Protein AF-A0A3P6DIS2-F1 (afdb_monomer_lite)

pLDDT: mean 79.77, std 12.48, range [53.72, 96.5]

Structure (mmCIF, N/CA/C/O backbone):
data_AF-A0A3P6DIS2-F1
#
_entry.id   AF-A0A3P6DIS2-F1
#
loop_
_atom_site.group_PDB
_atom_site.id
_ato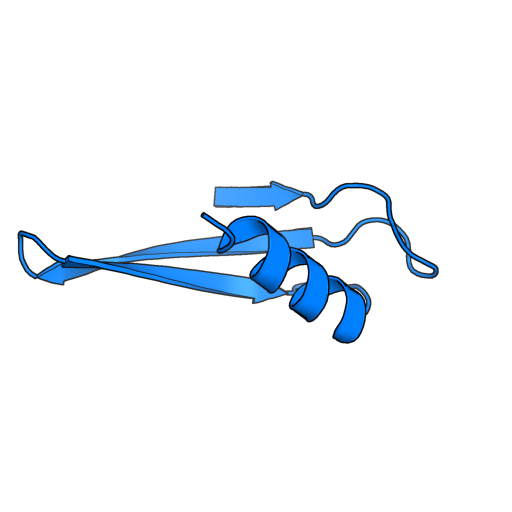m_site.type_symbol
_atom_site.label_atom_id
_atom_site.label_alt_id
_atom_site.label_comp_id
_atom_site.label_asym_id
_atom_site.label_entity_id
_atom_site.label_seq_id
_atom_site.pdbx_PDB_ins_code
_atom_site.Cartn_x
_atom_site.Cartn_y
_atom_site.Cartn_z
_atom_site.occupancy
_atom_site.B_iso_or_equiv
_atom_site.auth_seq_id
_atom_site.auth_comp_id
_atom_site.auth_asym_id
_atom_site.auth_atom_id
_atom_site.pdbx_PDB_model_num
ATOM 1 N N . MET A 1 1 ? -9.563 8.371 -4.650 1.00 57.69 1 MET A N 1
ATOM 2 C CA . MET A 1 1 ? -8.667 9.547 -4.831 1.00 57.69 1 MET A CA 1
ATOM 3 C C . MET A 1 1 ? -7.569 9.183 -5.831 1.00 57.69 1 MET A C 1
ATOM 5 O O . MET A 1 1 ? -7.305 7.999 -6.008 1.00 57.69 1 MET A O 1
ATOM 9 N N . LYS A 1 2 ? -6.937 10.155 -6.506 1.00 60.03 2 LYS A N 1
ATOM 10 C CA . LYS A 1 2 ? -5.790 9.894 -7.396 1.00 60.03 2 LYS A CA 1
ATOM 11 C C . LYS A 1 2 ? -4.518 10.414 -6.738 1.00 60.03 2 LYS A C 1
ATOM 13 O O . LYS A 1 2 ? -4.407 11.613 -6.502 1.00 60.03 2 LYS A O 1
ATOM 18 N N . LEU A 1 3 ? -3.587 9.514 -6.445 1.00 67.12 3 LEU A N 1
ATOM 19 C CA . LEU A 1 3 ? -2.281 9.855 -5.896 1.00 67.12 3 LEU A CA 1
ATOM 20 C C . LEU A 1 3 ? -1.264 9.831 -7.038 1.00 67.12 3 LEU A C 1
ATOM 22 O O . LEU A 1 3 ? -1.158 8.862 -7.793 1.00 67.12 3 LEU A O 1
ATOM 26 N N . LEU A 1 4 ? -0.536 10.927 -7.203 1.00 60.78 4 LEU A N 1
ATOM 27 C CA . LEU A 1 4 ? 0.550 11.003 -8.169 1.00 60.78 4 LEU A CA 1
ATOM 28 C C . LEU A 1 4 ? 1.844 10.710 -7.417 1.00 60.78 4 LEU A C 1
ATOM 30 O O . LEU A 1 4 ? 2.199 11.453 -6.505 1.00 60.78 4 LEU A O 1
ATOM 34 N N . GLY A 1 5 ? 2.525 9.621 -7.777 1.00 61.31 5 GLY A N 1
ATOM 35 C CA . GLY A 1 5 ? 3.882 9.389 -7.297 1.00 61.31 5 GLY A CA 1
ATOM 36 C C . GLY A 1 5 ? 4.820 10.503 -7.768 1.00 61.31 5 GLY A C 1
ATOM 37 O O . GLY A 1 5 ? 4.576 11.144 -8.798 1.00 61.31 5 GLY A O 1
ATOM 38 N N . GLU A 1 6 ? 5.901 10.723 -7.020 1.00 59.97 6 GLU A N 1
ATOM 39 C CA . GLU A 1 6 ? 6.998 11.602 -7.430 1.00 59.97 6 GLU A CA 1
ATOM 40 C C . GLU A 1 6 ? 7.479 11.235 -8.847 1.00 59.97 6 GLU A C 1
ATOM 42 O O . GLU A 1 6 ? 7.362 10.087 -9.283 1.00 59.97 6 GLU A O 1
ATOM 47 N N . LYS A 1 7 ? 7.997 12.209 -9.606 1.00 59.28 7 LYS A N 1
ATOM 48 C CA . LYS A 1 7 ? 8.561 11.988 -10.953 1.00 59.28 7 LYS A CA 1
ATOM 49 C C . LYS A 1 7 ? 9.886 11.208 -10.842 1.00 59.28 7 LYS A C 1
ATOM 51 O O . LYS A 1 7 ? 10.955 11.749 -11.095 1.00 59.28 7 LYS A O 1
ATOM 56 N N . SER A 1 8 ? 9.841 9.944 -10.446 1.00 57.66 8 SER A N 1
ATOM 57 C CA . SER A 1 8 ? 11.024 9.114 -10.219 1.00 57.66 8 SER A CA 1
ATOM 58 C C . SER A 1 8 ? 10.950 7.857 -11.080 1.00 57.66 8 SER A C 1
ATOM 60 O O . SER A 1 8 ? 10.509 6.800 -10.639 1.00 57.66 8 SER A O 1
ATOM 62 N N . GLY A 1 9 ? 11.374 7.978 -12.3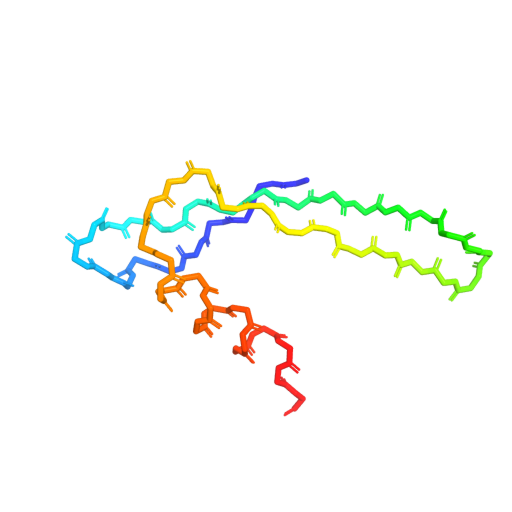45 1.00 60.94 9 GLY A N 1
ATOM 63 C CA . GLY A 1 9 ? 11.386 6.824 -13.237 1.00 60.94 9 GLY A CA 1
ATOM 64 C C . GLY A 1 9 ? 11.713 7.072 -14.705 1.00 60.94 9 GLY A C 1
ATOM 65 O O . GLY A 1 9 ? 11.528 8.171 -15.232 1.00 60.94 9 GLY A O 1
ATOM 66 N N . ARG A 1 10 ? 12.135 6.007 -15.405 1.00 63.84 10 ARG A N 1
ATOM 67 C CA . ARG A 1 10 ? 12.437 6.028 -16.857 1.00 63.84 10 ARG A CA 1
ATOM 68 C C . ARG A 1 10 ? 11.176 6.239 -17.709 1.00 63.84 10 ARG A C 1
ATOM 70 O O . ARG A 1 10 ? 11.276 6.657 -18.859 1.00 63.84 10 ARG A O 1
ATOM 77 N N . LYS A 1 11 ? 9.994 5.949 -17.150 1.00 66.00 11 LYS A N 1
ATOM 78 C CA . LYS A 1 11 ? 8.679 6.085 -17.806 1.00 66.00 11 LYS A CA 1
ATOM 79 C C . LYS A 1 11 ? 7.868 7.305 -17.339 1.00 66.00 11 LYS A C 1
ATOM 81 O O . LYS A 1 11 ? 6.711 7.438 -17.731 1.00 66.00 11 LYS A O 1
ATOM 86 N N . GLY A 1 12 ? 8.467 8.217 -16.568 1.00 68.69 12 GLY A N 1
ATOM 87 C CA . GLY A 1 12 ? 7.807 9.439 -16.101 1.00 68.69 12 GLY A CA 1
ATOM 88 C C . GLY A 1 12 ? 7.003 9.240 -14.814 1.00 68.69 12 GLY A C 1
ATOM 89 O O . GLY A 1 12 ? 7.381 8.445 -13.965 1.00 68.69 12 GLY A O 1
ATOM 90 N N . GLN A 1 13 ? 5.921 10.007 -14.638 1.00 70.12 13 GLN A N 1
ATOM 91 C CA . GLN A 1 13 ? 5.083 9.927 -13.434 1.00 70.12 13 GLN A CA 1
ATOM 92 C C . GLN A 1 13 ? 4.478 8.528 -13.269 1.00 70.12 13 GLN A C 1
ATOM 94 O O . GLN A 1 13 ? 4.045 7.923 -14.252 1.00 70.12 13 GLN A O 1
ATOM 99 N N . LEU A 1 14 ? 4.383 8.064 -12.020 1.00 77.19 14 LEU A N 1
ATOM 100 C CA . LEU A 1 14 ? 3.687 6.836 -11.639 1.00 77.19 14 LEU A CA 1
ATOM 101 C C . LEU A 1 14 ? 2.271 7.176 -11.125 1.00 77.19 14 LEU A C 1
ATOM 103 O O . LEU A 1 14 ? 2.096 7.465 -9.939 1.00 77.19 14 LEU A O 1
ATOM 107 N N . PRO A 1 15 ? 1.242 7.189 -11.991 1.00 78.44 15 PRO A N 1
ATOM 108 C CA . PRO A 1 15 ? -0.127 7.460 -11.572 1.00 78.44 15 PRO A CA 1
ATOM 109 C C . PRO A 1 15 ? -0.741 6.254 -10.847 1.00 78.44 15 PRO A C 1
ATOM 111 O O . PRO A 1 15 ? -0.955 5.190 -11.449 1.00 78.44 15 PRO A O 1
ATOM 114 N N . VAL A 1 16 ? -1.094 6.460 -9.577 1.00 83.75 16 VAL A N 1
ATOM 115 C CA . VAL A 1 16 ? -1.750 5.475 -8.711 1.00 83.75 16 VAL A CA 1
ATOM 116 C C . VAL A 1 16 ? -3.175 5.934 -8.394 1.00 83.75 16 VAL A C 1
ATOM 118 O O . VAL A 1 16 ? -3.430 7.098 -8.080 1.00 83.75 16 VAL A O 1
ATOM 121 N N . THR A 1 17 ? -4.125 5.012 -8.475 1.00 86.50 17 THR A N 1
ATOM 122 C CA . THR A 1 17 ? -5.501 5.226 -8.017 1.00 86.50 17 THR A CA 1
ATOM 123 C C . THR A 1 17 ? -5.700 4.471 -6.715 1.00 86.50 17 THR A C 1
ATOM 125 O O . THR A 1 17 ? -5.255 3.328 -6.605 1.00 86.50 17 THR A O 1
ATOM 128 N N . THR A 1 18 ? -6.365 5.098 -5.746 1.00 89.00 18 THR A N 1
ATOM 129 C CA . THR A 1 18 ? -6.686 4.467 -4.465 1.00 89.00 18 THR A CA 1
ATOM 130 C C . THR A 1 18 ? -8.179 4.476 -4.181 1.00 89.00 18 THR A C 1
ATOM 132 O O . THR A 1 18 ? -8.872 5.482 -4.405 1.00 89.00 18 THR A O 1
ATOM 135 N N . GLU A 1 19 ? -8.648 3.346 -3.663 1.00 90.62 19 GLU A N 1
ATOM 136 C CA . GLU A 1 19 ? -10.028 3.097 -3.251 1.00 90.62 19 GLU A CA 1
ATOM 137 C C . GLU A 1 19 ? -10.016 2.584 -1.809 1.00 90.62 19 GLU A C 1
ATOM 139 O O . GLU A 1 19 ? -9.190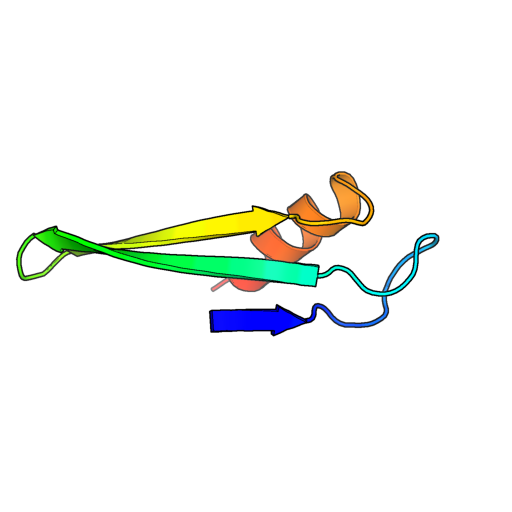 1.748 -1.444 1.00 90.62 19 GLU A O 1
ATOM 144 N N . VAL A 1 20 ? -10.889 3.137 -0.967 1.00 92.19 20 VAL A N 1
ATOM 145 C CA . VAL A 1 20 ? -10.986 2.781 0.453 1.00 92.19 20 VAL A CA 1
ATOM 146 C C . VAL A 1 20 ? -12.306 2.064 0.668 1.00 92.19 20 VAL A C 1
ATOM 148 O O . VAL A 1 20 ? -13.359 2.581 0.301 1.00 92.19 20 VAL A O 1
ATOM 151 N N . PHE A 1 21 ? -12.239 0.894 1.287 1.00 94.19 21 PHE A N 1
ATOM 152 C CA . PHE A 1 21 ? -13.381 0.050 1.596 1.00 94.19 21 PHE A CA 1
ATOM 153 C C . PHE A 1 21 ? -13.463 -0.137 3.105 1.00 94.19 21 PHE A C 1
ATOM 155 O O . PHE A 1 21 ? -12.476 -0.491 3.748 1.00 94.19 21 PHE A O 1
ATOM 162 N N . GLN A 1 22 ? -14.640 0.079 3.680 1.00 96.50 22 GLN A N 1
ATOM 163 C CA . GLN A 1 22 ? -14.898 -0.302 5.061 1.00 96.50 22 GLN A CA 1
ATOM 164 C C . GLN A 1 22 ? -15.239 -1.793 5.090 1.00 96.50 22 GLN A C 1
ATOM 166 O O . GLN A 1 22 ? -16.250 -2.207 4.528 1.00 96.50 22 GLN A O 1
ATOM 171 N N . VAL A 1 23 ? -14.377 -2.600 5.707 1.00 95.62 23 VAL A N 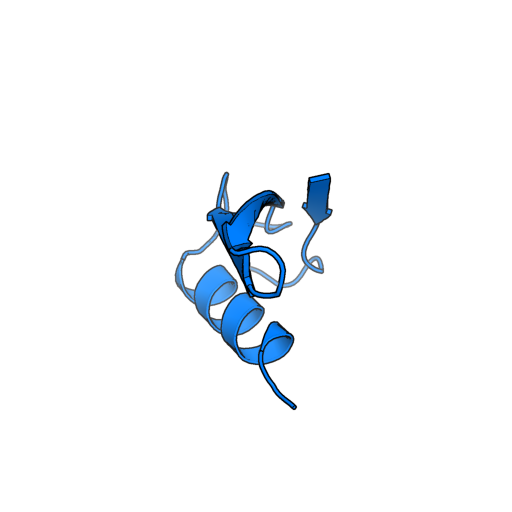1
ATOM 172 C CA . VAL A 1 23 ? -14.568 -4.057 5.807 1.00 95.62 23 VAL A CA 1
ATOM 173 C C . VAL A 1 23 ? -15.318 -4.401 7.089 1.00 95.62 23 VAL A C 1
ATOM 175 O O . VAL A 1 23 ? -16.189 -5.266 7.094 1.00 95.62 23 VAL A O 1
ATOM 178 N N . THR A 1 24 ? -15.009 -3.692 8.176 1.00 96.06 24 THR A N 1
ATOM 179 C CA . THR A 1 24 ? -15.736 -3.744 9.451 1.00 96.06 24 THR A CA 1
ATOM 180 C C . THR A 1 24 ? -15.775 -2.335 10.062 1.00 96.06 24 THR A C 1
ATOM 182 O O . THR A 1 24 ? -15.054 -1.452 9.589 1.00 96.06 24 THR A O 1
ATOM 185 N N . PRO A 1 25 ? -16.565 -2.077 11.123 1.00 96.12 25 PRO A N 1
ATOM 186 C CA . PRO A 1 25 ? -16.629 -0.751 11.746 1.00 96.12 25 PRO A CA 1
ATOM 187 C C . PRO A 1 25 ? -15.265 -0.168 12.152 1.00 96.12 25 PRO A C 1
ATOM 189 O O . PRO A 1 25 ? -15.087 1.048 12.127 1.00 96.12 25 PRO A O 1
ATOM 192 N N . SER A 1 26 ? -14.298 -1.028 12.479 1.00 96.00 26 SER A N 1
ATOM 193 C CA . SER A 1 26 ?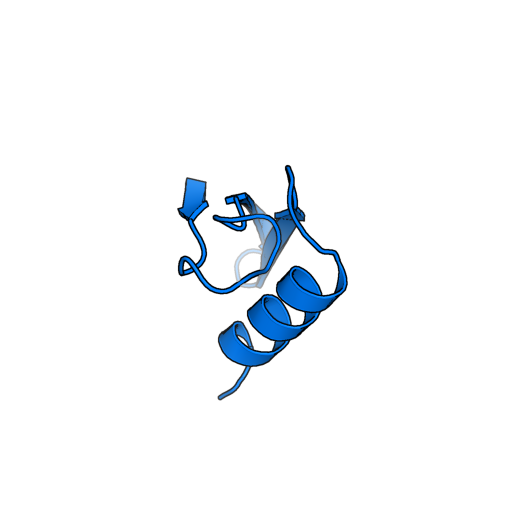 -12.946 -0.651 12.903 1.00 96.00 26 SER A CA 1
ATOM 194 C C . SER A 1 26 ? -11.843 -1.034 11.910 1.00 96.00 26 SER A C 1
ATOM 196 O O . SER A 1 26 ? -10.676 -0.759 12.181 1.00 96.00 26 SER A O 1
ATOM 198 N N . LEU A 1 27 ? -12.179 -1.644 10.767 1.00 94.12 27 LEU A N 1
ATOM 199 C CA . LEU A 1 27 ? -11.207 -2.093 9.771 1.00 94.12 27 LEU A CA 1
ATOM 200 C C . LEU A 1 27 ? -11.521 -1.518 8.393 1.00 94.12 27 LEU A C 1
ATOM 202 O O . LEU A 1 27 ? -12.572 -1.784 7.805 1.00 94.12 27 LEU A O 1
ATOM 206 N N . TYR A 1 28 ? -10.544 -0.803 7.846 1.00 95.19 28 TYR A N 1
ATOM 207 C CA . TYR A 1 28 ? -10.589 -0.252 6.500 1.00 95.19 28 TYR A CA 1
ATOM 208 C C . TYR A 1 28 ? -9.518 -0.918 5.642 1.00 95.19 28 TYR A C 1
ATOM 210 O O . TYR A 1 28 ? -8.370 -1.062 6.060 1.00 95.19 28 TYR A O 1
ATOM 218 N N . MET A 1 29 ? -9.895 -1.309 4.431 1.00 93.00 29 MET A N 1
ATOM 219 C CA . MET A 1 29 ? -8.987 -1.803 3.407 1.00 93.00 29 MET A CA 1
ATOM 220 C C . MET A 1 29 ? -8.732 -0.692 2.395 1.00 93.00 29 MET A C 1
ATOM 222 O O . MET A 1 29 ? -9.668 -0.056 1.916 1.00 93.00 29 MET A O 1
ATOM 226 N N . VAL A 1 30 ? -7.466 -0.471 2.050 1.00 91.31 30 VAL A N 1
ATOM 227 C CA . VAL A 1 30 ? -7.075 0.486 1.013 1.00 91.31 30 VAL A CA 1
ATOM 228 C C . VAL A 1 30 ? -6.521 -0.292 -0.168 1.00 91.31 30 VAL A C 1
ATOM 230 O O . VAL A 1 30 ? -5.443 -0.877 -0.084 1.00 91.31 30 VAL A O 1
ATOM 233 N N . GLU A 1 31 ? -7.253 -0.301 -1.274 1.00 90.44 31 GLU A N 1
ATOM 234 C CA . GLU A 1 31 ? -6.782 -0.876 -2.527 1.00 90.44 31 GLU A CA 1
ATOM 235 C C . GLU A 1 31 ? -6.017 0.186 -3.326 1.00 90.44 31 GLU A C 1
ATOM 237 O O . GLU A 1 31 ? -6.484 1.315 -3.499 1.00 90.44 31 GLU A O 1
ATOM 242 N N . MET A 1 32 ? -4.833 -0.172 -3.830 1.00 86.94 32 MET A N 1
ATOM 243 C CA . MET A 1 32 ? -4.004 0.703 -4.662 1.00 86.94 32 MET A CA 1
ATOM 244 C C . MET A 1 32 ? -3.764 0.067 -6.029 1.00 86.94 32 MET A C 1
ATOM 246 O O . MET A 1 32 ? -3.225 -1.034 -6.129 1.00 86.94 32 MET A O 1
ATOM 250 N N . LYS A 1 33 ? -4.122 0.783 -7.097 1.00 86.19 33 LYS A N 1
ATOM 251 C CA . LYS A 1 33 ? -4.021 0.321 -8.487 1.00 86.19 33 LYS A CA 1
ATOM 252 C C . LYS A 1 33 ? -3.054 1.198 -9.276 1.00 86.19 33 LYS A C 1
ATOM 254 O O . LYS A 1 33 ? -3.183 2.423 -9.303 1.00 86.19 33 LYS A O 1
ATOM 259 N N . LYS A 1 34 ? -2.109 0.573 -9.983 1.00 85.94 34 LYS A N 1
ATOM 260 C CA . LYS A 1 34 ? -1.252 1.257 -10.963 1.00 85.94 34 LYS A CA 1
ATOM 261 C C . LYS A 1 34 ? -2.003 1.417 -12.280 1.00 85.94 34 LYS A C 1
ATOM 263 O O . LYS A 1 34 ? -2.390 0.421 -12.882 1.00 85.94 34 LYS A O 1
ATOM 268 N N . SER A 1 35 ? -2.128 2.647 -12.775 1.00 73.31 35 SER A N 1
ATOM 269 C CA . SER A 1 35 ? -2.764 2.896 -14.081 1.00 73.31 35 SER A CA 1
ATOM 270 C C . SER A 1 35 ? -1.774 2.840 -15.256 1.00 73.31 35 SER A C 1
ATOM 272 O O . SER A 1 35 ? -2.096 2.284 -16.303 1.00 73.31 35 SER A O 1
ATOM 274 N N . ARG A 1 36 ? -0.550 3.372 -15.093 1.00 71.12 36 ARG A N 1
ATOM 275 C CA . ARG A 1 36 ? 0.574 3.361 -16.063 1.00 71.12 36 ARG A CA 1
ATOM 276 C C . ARG A 1 36 ? 1.916 3.417 -15.307 1.00 71.12 36 ARG A C 1
ATOM 278 O O . ARG A 1 36 ? 1.907 3.581 -14.095 1.00 71.12 36 ARG A O 1
ATOM 285 N N . GLY A 1 37 ? 3.053 3.246 -15.988 1.00 73.38 37 GLY A N 1
ATOM 286 C CA . GLY A 1 37 ? 4.398 3.284 -15.372 1.00 73.38 37 GLY A CA 1
ATOM 287 C C . GLY A 1 37 ? 5.015 1.905 -15.105 1.00 73.38 37 GLY A C 1
ATOM 288 O O . GLY A 1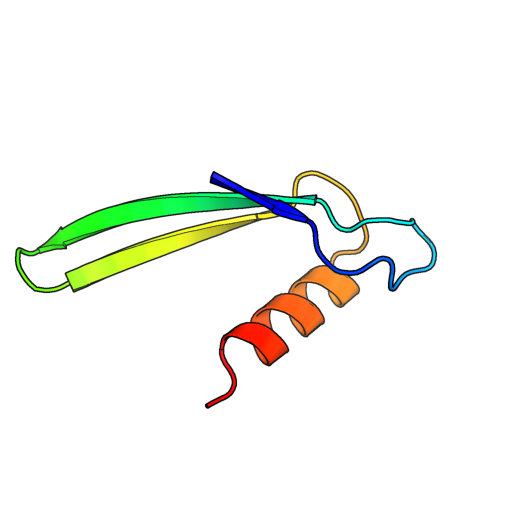 37 ? 4.441 0.880 -15.498 1.00 73.38 37 GLY A O 1
ATOM 289 N N . ASP A 1 38 ? 6.192 1.866 -14.482 1.00 80.94 38 ASP A N 1
ATOM 290 C CA . ASP A 1 38 ? 6.944 0.632 -14.222 1.00 80.94 38 ASP A CA 1
ATOM 291 C C . ASP A 1 38 ? 6.396 -0.135 -12.999 1.00 80.94 38 ASP A C 1
ATOM 293 O O . ASP A 1 38 ? 6.005 0.455 -11.990 1.00 80.94 38 ASP A O 1
ATOM 297 N N . ALA A 1 39 ? 6.321 -1.466 -13.087 1.00 83.31 39 ALA A N 1
ATOM 298 C CA . ALA A 1 39 ? 5.846 -2.302 -11.983 1.00 83.31 39 ALA A CA 1
ATOM 299 C C . ALA A 1 39 ? 6.828 -2.316 -10.798 1.00 83.31 39 ALA A C 1
ATOM 301 O O . ALA A 1 39 ? 6.395 -2.343 -9.645 1.00 83.31 39 ALA A O 1
ATOM 302 N N . LEU A 1 40 ? 8.135 -2.246 -11.064 1.00 84.00 40 LEU A N 1
ATOM 303 C CA . LEU A 1 40 ? 9.165 -2.185 -10.032 1.00 84.00 40 LEU A CA 1
ATOM 304 C C . LEU A 1 40 ? 9.128 -0.843 -9.289 1.00 84.00 40 LEU A C 1
ATOM 306 O O . LEU A 1 40 ? 9.285 -0.815 -8.070 1.00 84.00 40 LEU A O 1
ATOM 310 N N . GLU A 1 41 ? 8.878 0.259 -10.004 1.00 81.62 41 GLU A N 1
ATOM 311 C CA . GLU A 1 41 ? 8.662 1.585 -9.401 1.00 81.62 41 GLU A CA 1
ATOM 312 C C . GLU A 1 41 ? 7.431 1.577 -8.488 1.00 81.62 41 GLU A C 1
ATOM 314 O O . GLU A 1 41 ? 7.511 2.051 -7.356 1.00 81.62 41 GLU A O 1
ATOM 319 N N . PHE A 1 42 ? 6.329 0.948 -8.912 1.00 84.81 42 PHE A N 1
ATOM 320 C CA . PHE A 1 42 ? 5.144 0.779 -8.064 1.00 84.81 42 PHE A CA 1
ATOM 321 C C . PHE A 1 42 ? 5.412 -0.049 -6.813 1.00 84.81 42 PHE A C 1
ATOM 323 O O . PHE A 1 42 ? 4.971 0.319 -5.727 1.00 84.81 42 PHE A O 1
ATOM 330 N N . HIS A 1 43 ? 6.184 -1.125 -6.930 1.00 85.81 43 HIS A N 1
ATOM 331 C CA . HIS A 1 43 ? 6.523 -1.949 -5.777 1.00 85.81 43 HIS A CA 1
ATOM 332 C C . HIS A 1 43 ? 7.416 -1.198 -4.772 1.00 85.81 43 HIS A C 1
ATOM 334 O O . HIS A 1 43 ? 7.224 -1.314 -3.561 1.00 85.81 43 HIS A O 1
ATOM 340 N N . LYS A 1 44 ? 8.367 -0.386 -5.258 1.00 84.94 44 LYS A N 1
ATOM 341 C CA . LYS A 1 44 ? 9.186 0.501 -4.412 1.00 84.94 44 LYS A CA 1
ATOM 342 C C . LYS A 1 44 ? 8.340 1.583 -3.743 1.00 84.94 44 LYS A C 1
ATOM 344 O O . LYS A 1 44 ? 8.481 1.795 -2.544 1.00 84.94 44 LYS A O 1
ATOM 349 N N . PHE A 1 45 ? 7.448 2.223 -4.499 1.00 83.56 45 PHE A N 1
ATOM 350 C CA . PHE A 1 45 ? 6.500 3.206 -3.977 1.00 83.56 45 PHE A CA 1
ATOM 351 C C . PHE A 1 45 ? 5.654 2.611 -2.847 1.00 83.56 45 PHE A C 1
ATOM 353 O O . PHE A 1 45 ? 5.599 3.186 -1.764 1.00 83.56 45 PHE A O 1
ATOM 360 N N . TYR A 1 46 ? 5.072 1.429 -3.068 1.00 84.44 46 TYR A N 1
ATOM 361 C CA . TYR A 1 46 ? 4.253 0.752 -2.065 1.00 84.44 46 TYR A CA 1
ATOM 362 C C . TYR A 1 46 ? 5.059 0.442 -0.799 1.00 84.44 46 TYR A C 1
ATOM 364 O O . TYR A 1 46 ? 4.633 0.795 0.294 1.00 84.44 46 TYR A O 1
ATOM 372 N N . LYS A 1 47 ? 6.271 -0.119 -0.944 1.00 86.62 47 LYS A N 1
ATOM 373 C CA . LYS A 1 47 ? 7.169 -0.381 0.194 1.00 86.62 47 LYS A CA 1
ATOM 374 C C . LYS A 1 47 ? 7.519 0.878 0.983 1.00 86.62 47 LYS A C 1
ATOM 376 O O . LYS A 1 47 ? 7.573 0.813 2.205 1.00 86.62 47 LYS A O 1
ATOM 381 N N . ASN A 1 48 ? 7.774 1.994 0.300 1.00 84.56 48 ASN A N 1
ATOM 382 C CA . ASN A 1 48 ? 8.082 3.265 0.954 1.00 84.56 48 ASN A CA 1
ATOM 383 C C . ASN A 1 48 ? 6.868 3.815 1.708 1.00 84.56 48 ASN A C 1
ATOM 385 O O . ASN A 1 48 ? 7.025 4.304 2.819 1.00 84.56 48 ASN A O 1
ATOM 389 N N . LEU A 1 49 ? 5.670 3.705 1.129 1.00 82.50 49 LEU A N 1
ATOM 390 C CA . LEU A 1 49 ? 4.432 4.188 1.739 1.00 82.50 49 LEU A CA 1
ATOM 391 C C . LEU A 1 49 ? 4.038 3.385 2.986 1.00 82.50 49 LEU A C 1
ATOM 393 O O . LEU A 1 49 ? 3.479 3.941 3.924 1.00 82.50 49 LEU A O 1
ATOM 397 N N . THR A 1 50 ? 4.325 2.083 3.002 1.00 82.50 50 THR A N 1
ATOM 398 C CA . THR A 1 50 ? 4.033 1.199 4.140 1.00 82.50 50 THR A CA 1
ATOM 399 C C . THR A 1 50 ? 5.159 1.143 5.168 1.00 82.50 50 THR A C 1
ATOM 401 O O . THR A 1 50 ? 5.084 0.350 6.107 1.00 82.50 50 THR A O 1
ATOM 404 N N . ARG A 1 51 ? 6.242 1.904 4.977 1.00 78.38 51 ARG A N 1
ATOM 405 C CA . ARG A 1 51 ? 7.358 1.913 5.920 1.00 78.38 51 ARG A CA 1
ATOM 406 C C . ARG A 1 51 ? 6.991 2.800 7.110 1.00 78.38 51 ARG A C 1
ATOM 408 O O . ARG A 1 51 ? 6.766 3.992 6.929 1.00 78.38 51 ARG A O 1
ATOM 415 N N . SER A 1 52 ? 6.911 2.185 8.290 1.00 53.72 52 SER A N 1
ATOM 416 C CA . SER A 1 52 ? 6.834 2.878 9.582 1.00 53.72 52 SER A CA 1
ATOM 417 C C . SER A 1 52 ? 8.161 3.528 9.955 1.00 53.72 52 SER A C 1
ATOM 419 O O . SER A 1 52 ? 9.218 3.074 9.452 1.00 53.72 52 SER A O 1
#

Sequence (52 aa):
MKLLGEKSGRKGQLPVTTEVFQVTPSLYMVEMKKSRGDALEFHKFYKNLTRS

Radius of gyration: 12.4 Å; chains: 1; bounding box: 29×16×31 Å

Foldseek 3Di:
DWDWDDQDDPFGIFIKDWDWDPPDPPDIDIDIDTPDDDPVVVVVVVCVVPDD

Secondary structure (DSSP, 8-state):
-EEEPPS-STT---EEEEEEEEEETTEEEEEEEE-SS-HHHHHHHHHHHT--

Organism: Brassica oleracea (NCBI:txid3712)